Protein AF-A0A820LJ04-F1 (afdb_monomer)

Secondary structure (DSSP, 8-state):
-----HHHHHHHHTTPPPTT-GGGTTS--PPPGGGTT--HHHHHHH-SS--S-------------------

Sequence (71 aa):
MCTLCQKCHDALTKKHIPKFSVANGMWFGDIPAELQGLTIPEEKLISLYRHNSCIIKLQSPFHSATTLQTA

Organism: NCBI:txid433720

Foldseek 3Di:
DDDDDPQCVVCVVVVHHRPCDVVVVNVDDDDPPVRPPDDPVRCQVPDPDHDPDDDDDDDDPPPPPPPPDDD

InterPro domains:
  IPR046700 Domain of unknown function DUF6570 [PF20209] (14-59)

Structure (mmCIF, N/CA/C/O backbone):
data_AF-A0A820LJ04-F1
#
_entry.id   AF-A0A820LJ04-F1
#
loop_
_atom_site.group_PDB
_atom_site.id
_atom_site.type_symbol
_atom_site.label_atom_id
_atom_site.label_alt_id
_atom_site.label_comp_id
_atom_site.label_asym_id
_atom_site.label_entity_id
_atom_site.label_seq_id
_atom_site.pdbx_PDB_ins_code
_atom_site.Cartn_x
_atom_site.Cartn_y
_atom_site.Cartn_z
_atom_site.occupancy
_atom_site.B_iso_or_equiv
_atom_site.auth_seq_id
_atom_site.auth_comp_id
_atom_site.auth_asym_id
_atom_site.auth_atom_id
_atom_site.pdbx_PDB_model_num
ATOM 1 N N . MET A 1 1 ? 20.366 -14.672 -9.590 1.00 46.84 1 MET A N 1
ATOM 2 C CA . MET A 1 1 ? 20.225 -14.294 -11.014 1.00 46.84 1 MET A CA 1
ATOM 3 C C . MET A 1 1 ? 18.806 -13.814 -11.246 1.00 46.84 1 MET A C 1
ATOM 5 O O . MET A 1 1 ? 17.896 -14.451 -10.739 1.00 46.84 1 MET A O 1
ATOM 9 N N . CYS A 1 2 ? 18.624 -12.687 -11.935 1.00 64.00 2 CYS A N 1
ATOM 10 C CA . CYS A 1 2 ? 17.302 -12.133 -12.223 1.00 64.00 2 CYS A CA 1
ATOM 11 C C . CYS A 1 2 ? 16.870 -12.596 -13.621 1.00 64.00 2 CYS A C 1
ATOM 13 O O . CYS A 1 2 ? 17.508 -12.234 -14.608 1.00 64.00 2 CYS A O 1
ATOM 15 N N . THR A 1 3 ? 15.841 -13.435 -13.705 1.00 82.06 3 THR A N 1
ATOM 16 C CA . THR A 1 3 ? 15.246 -13.876 -14.970 1.00 82.06 3 THR A CA 1
ATOM 17 C C . THR A 1 3 ? 14.184 -12.869 -15.398 1.00 82.06 3 THR A C 1
ATOM 19 O O . THR A 1 3 ? 13.145 -12.730 -14.758 1.00 82.06 3 THR A O 1
ATOM 22 N N . LEU A 1 4 ? 14.447 -12.145 -16.487 1.00 85.81 4 LEU A N 1
ATOM 23 C CA . LEU A 1 4 ? 13.493 -11.215 -17.089 1.00 85.81 4 LEU A CA 1
ATOM 24 C C . LEU A 1 4 ? 12.880 -11.824 -18.349 1.00 85.81 4 LEU A C 1
ATOM 26 O O . LEU A 1 4 ? 13.573 -12.464 -19.136 1.00 85.81 4 LEU A O 1
ATOM 30 N N . CYS A 1 5 ? 11.592 -11.579 -18.586 1.00 92.88 5 CYS A N 1
ATOM 31 C CA . CYS A 1 5 ? 11.000 -11.895 -19.882 1.00 92.88 5 CYS A CA 1
ATOM 32 C C . CYS A 1 5 ? 11.474 -10.894 -20.949 1.00 92.88 5 CYS A C 1
ATOM 34 O O . CYS A 1 5 ? 11.772 -9.735 -20.638 1.00 92.88 5 CYS A O 1
ATOM 36 N N . GLN A 1 6 ? 11.471 -11.314 -22.218 1.00 93.31 6 GLN A N 1
ATOM 37 C CA . GLN A 1 6 ? 11.945 -10.488 -23.336 1.00 93.31 6 GLN A CA 1
ATOM 38 C C . GLN A 1 6 ? 11.241 -9.122 -23.402 1.00 93.31 6 GLN A C 1
ATOM 40 O O . GLN A 1 6 ? 11.887 -8.096 -23.565 1.00 93.31 6 GLN A O 1
ATOM 45 N N . LYS A 1 7 ? 9.925 -9.082 -23.156 1.00 93.38 7 LYS A N 1
ATOM 46 C CA . LYS A 1 7 ? 9.132 -7.838 -23.173 1.00 93.38 7 LYS A CA 1
ATOM 47 C C . LYS A 1 7 ? 9.608 -6.818 -22.135 1.00 93.38 7 LYS A C 1
ATOM 49 O O . LYS A 1 7 ? 9.661 -5.624 -22.423 1.00 93.38 7 LYS A O 1
ATOM 54 N N . CYS A 1 8 ? 9.927 -7.279 -20.925 1.00 92.31 8 CYS A N 1
ATOM 55 C CA . CYS A 1 8 ? 10.452 -6.412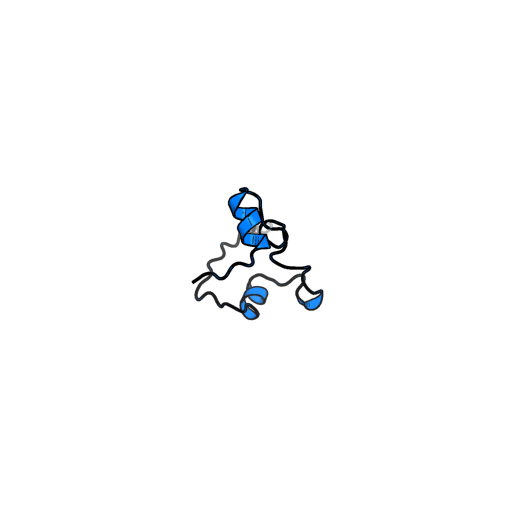 -19.873 1.00 92.31 8 CYS A CA 1
ATOM 56 C C . CYS A 1 8 ? 11.878 -5.970 -20.201 1.00 92.31 8 CYS A C 1
ATOM 58 O O . CYS A 1 8 ? 12.208 -4.809 -19.983 1.00 92.31 8 CYS A O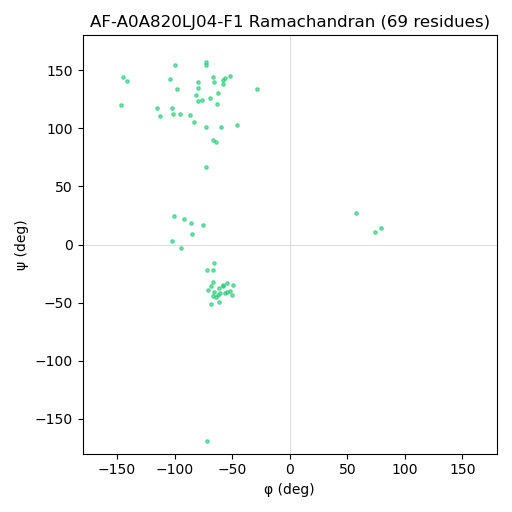 1
ATOM 60 N N . HIS A 1 9 ? 12.695 -6.868 -20.758 1.00 93.50 9 HIS A N 1
ATOM 61 C CA . HIS A 1 9 ? 14.057 -6.548 -21.168 1.00 93.50 9 HIS A CA 1
ATOM 62 C C . HIS A 1 9 ? 14.060 -5.452 -22.242 1.00 93.50 9 HIS A C 1
ATOM 64 O O . HIS A 1 9 ? 14.700 -4.422 -22.060 1.00 93.50 9 HIS A O 1
ATOM 70 N N . ASP A 1 10 ? 13.257 -5.607 -23.296 1.00 94.56 10 ASP A N 1
ATOM 71 C CA . ASP A 1 10 ? 13.163 -4.644 -24.397 1.00 94.56 10 ASP A CA 1
ATOM 72 C C . ASP A 1 10 ? 12.673 -3.263 -23.933 1.00 94.56 10 ASP A C 1
ATOM 74 O O . ASP A 1 10 ? 13.148 -2.235 -24.420 1.00 94.56 10 ASP A O 1
ATOM 78 N N . ALA A 1 11 ? 11.732 -3.218 -22.981 1.00 94.00 11 ALA A N 1
ATOM 79 C CA . ALA A 1 11 ? 11.272 -1.966 -22.382 1.00 94.00 11 ALA A CA 1
ATOM 80 C C . ALA A 1 11 ? 12.402 -1.263 -21.614 1.00 94.00 11 ALA A C 1
ATOM 82 O O . ALA A 1 11 ? 12.624 -0.066 -21.809 1.00 94.00 11 ALA A O 1
ATOM 83 N N . LEU A 1 12 ? 13.158 -2.014 -20.806 1.00 93.25 12 LEU A N 1
ATOM 84 C CA . LEU A 1 12 ? 14.288 -1.483 -20.043 1.00 93.25 12 LEU A CA 1
ATOM 85 C C . LEU A 1 12 ? 15.427 -1.008 -20.948 1.00 93.25 12 LEU A C 1
ATOM 87 O O . LEU A 1 12 ? 15.974 0.067 -20.713 1.00 93.25 12 LEU A O 1
ATOM 91 N N . THR A 1 13 ? 15.753 -1.746 -22.016 1.00 94.88 13 THR A N 1
ATOM 92 C CA . THR A 1 13 ? 16.761 -1.327 -23.005 1.00 94.88 13 THR A CA 1
ATOM 93 C C . THR A 1 13 ? 16.397 0.016 -23.641 1.00 94.88 13 THR A C 1
ATOM 95 O O . THR A 1 13 ? 17.268 0.845 -23.891 1.00 94.88 13 THR A O 1
ATOM 98 N N . LYS A 1 14 ? 15.100 0.275 -23.841 1.00 95.69 14 LYS A N 1
ATOM 99 C CA . LYS A 1 14 ? 14.578 1.544 -24.367 1.00 95.69 14 LYS A CA 1
ATOM 100 C C . LYS A 1 14 ? 14.376 2.625 -23.294 1.00 95.69 14 LYS A C 1
ATOM 102 O O . LYS A 1 14 ? 13.798 3.662 -23.594 1.00 95.69 14 LYS A O 1
ATOM 107 N N . LYS A 1 15 ? 14.840 2.404 -22.057 1.00 93.38 15 LYS A N 1
ATOM 108 C CA . LYS A 1 15 ? 14.645 3.293 -20.893 1.00 93.38 15 LYS A CA 1
ATOM 109 C C . LYS A 1 15 ? 13.172 3.576 -20.555 1.00 93.38 15 LYS A C 1
ATOM 111 O O . LYS A 1 15 ? 12.858 4.609 -19.969 1.00 93.38 15 LYS A O 1
ATOM 116 N N . HIS A 1 16 ? 12.272 2.655 -20.888 1.00 94.81 16 HIS A N 1
ATOM 117 C CA . HIS A 1 16 ? 10.867 2.714 -20.493 1.00 94.81 16 HIS A CA 1
ATOM 118 C C . HIS A 1 16 ? 10.589 1.820 -19.283 1.00 94.81 16 HIS A C 1
ATOM 120 O O . HIS A 1 16 ? 11.261 0.815 -19.048 1.00 94.81 16 HIS A O 1
ATOM 126 N N . ILE A 1 17 ? 9.543 2.168 -18.533 1.00 91.88 17 ILE A N 1
ATOM 127 C CA . ILE A 1 17 ? 9.052 1.356 -17.421 1.00 91.88 17 ILE A CA 1
ATOM 128 C C . ILE A 1 17 ? 8.265 0.162 -17.999 1.00 91.88 17 ILE A C 1
ATOM 130 O O . ILE A 1 17 ? 7.319 0.377 -18.763 1.00 91.88 17 ILE A O 1
ATOM 134 N N . PRO A 1 18 ? 8.613 -1.099 -17.665 1.00 92.94 18 PRO A N 1
ATOM 135 C CA . PRO A 1 18 ? 7.870 -2.270 -18.130 1.00 92.94 18 PRO A CA 1
ATOM 136 C C . PRO A 1 18 ? 6.386 -2.198 -17.756 1.00 92.94 18 PRO A C 1
ATOM 138 O O . PRO A 1 18 ? 6.058 -1.770 -16.655 1.00 92.94 18 PRO A O 1
ATOM 141 N N . LYS A 1 19 ? 5.486 -2.673 -18.630 1.00 88.50 19 LYS A N 1
ATOM 142 C CA . LYS A 1 19 ? 4.021 -2.551 -18.455 1.00 88.50 19 LYS A CA 1
ATOM 143 C C . LYS A 1 19 ? 3.520 -3.013 -17.078 1.00 88.50 19 LYS A C 1
ATOM 145 O O . LYS A 1 19 ? 2.721 -2.315 -16.467 1.00 88.50 19 LYS A O 1
ATOM 150 N N . PHE A 1 20 ? 4.021 -4.146 -16.58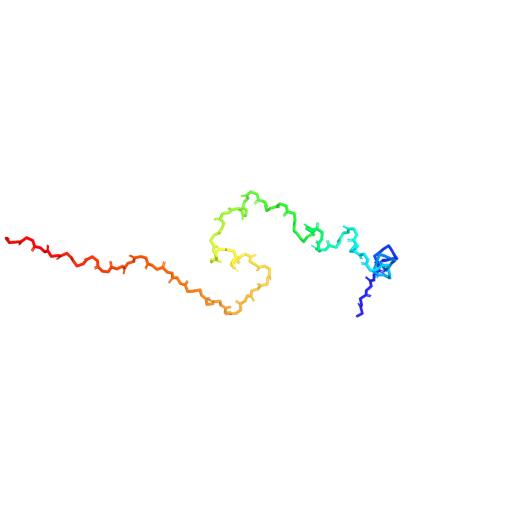9 1.00 85.69 20 PHE A N 1
ATOM 151 C CA . PHE A 1 20 ? 3.655 -4.730 -15.289 1.00 85.69 20 PHE A CA 1
ATOM 152 C C . PHE A 1 20 ? 4.690 -4.443 -14.197 1.00 85.69 20 PHE A C 1
ATOM 154 O O . PHE A 1 20 ? 4.847 -5.213 -13.256 1.00 85.69 20 PHE A O 1
ATOM 161 N N . SER A 1 21 ? 5.458 -3.366 -14.352 1.00 86.25 21 SER A N 1
ATOM 162 C CA . SER A 1 21 ? 6.373 -2.923 -13.312 1.00 86.25 21 SER A CA 1
ATOM 163 C C . SER A 1 21 ? 5.593 -2.436 -12.100 1.00 86.25 21 SER A C 1
ATOM 165 O O . SER A 1 21 ? 4.585 -1.741 -12.230 1.00 86.25 21 SER A O 1
ATOM 167 N N . VAL A 1 22 ? 6.148 -2.708 -10.926 1.00 83.50 22 VAL A N 1
ATOM 168 C CA . VAL A 1 22 ? 5.744 -2.134 -9.641 1.00 83.50 22 VAL A CA 1
ATOM 169 C C . VAL A 1 22 ? 5.620 -0.602 -9.712 1.00 83.50 22 VAL A C 1
ATOM 171 O O . VAL A 1 22 ? 4.707 -0.026 -9.128 1.00 83.50 22 VAL A O 1
ATOM 174 N N . ALA A 1 23 ? 6.476 0.056 -10.503 1.00 84.62 23 ALA A N 1
ATOM 175 C CA . ALA A 1 23 ? 6.450 1.507 -10.715 1.00 84.62 23 ALA A CA 1
ATOM 176 C C . ALA A 1 23 ? 5.188 2.025 -11.438 1.00 84.62 23 ALA A C 1
ATOM 178 O O . ALA A 1 23 ? 4.907 3.215 -11.374 1.00 84.62 23 ALA A O 1
ATOM 179 N N . ASN A 1 24 ? 4.410 1.152 -12.089 1.00 86.56 24 ASN A N 1
ATOM 180 C CA . ASN A 1 24 ? 3.130 1.501 -12.717 1.00 86.56 24 ASN A CA 1
ATOM 181 C C . ASN A 1 24 ? 1.932 1.305 -11.770 1.00 86.56 24 ASN A C 1
ATOM 183 O O . ASN A 1 24 ? 0.816 1.092 -12.235 1.00 86.56 24 ASN A O 1
ATOM 187 N N . GLY A 1 25 ? 2.151 1.296 -10.451 1.00 80.38 25 GLY A N 1
ATOM 188 C CA . GLY A 1 25 ? 1.090 1.043 -9.470 1.00 80.38 25 GLY A CA 1
ATOM 189 C C . GLY A 1 25 ? 0.646 -0.421 -9.399 1.00 80.38 25 GLY A C 1
ATOM 190 O O . GLY A 1 25 ? -0.330 -0.731 -8.735 1.00 80.38 25 GLY A O 1
ATOM 191 N N . MET A 1 26 ? 1.381 -1.338 -10.038 1.00 82.38 26 MET A N 1
ATOM 192 C CA . MET A 1 26 ? 1.105 -2.783 -10.024 1.00 82.38 26 MET A CA 1
ATOM 193 C C . MET A 1 26 ? 1.720 -3.489 -8.804 1.00 82.38 26 MET A C 1
ATOM 195 O O . MET A 1 26 ? 1.938 -4.697 -8.840 1.00 82.38 26 MET A O 1
ATOM 199 N N . TRP A 1 27 ? 2.078 -2.745 -7.749 1.00 74.06 27 TRP A N 1
ATOM 200 C CA . TRP A 1 27 ? 2.679 -3.332 -6.546 1.00 74.06 27 TRP A CA 1
ATOM 201 C C . TRP A 1 27 ? 1.655 -4.193 -5.804 1.00 74.06 27 TRP A C 1
ATOM 203 O O . TRP A 1 27 ? 1.908 -5.357 -5.502 1.00 74.06 27 TRP A O 1
ATOM 213 N N . PHE A 1 28 ? 0.485 -3.624 -5.546 1.00 71.19 28 PHE A N 1
ATOM 214 C CA . PHE A 1 28 ? -0.594 -4.254 -4.806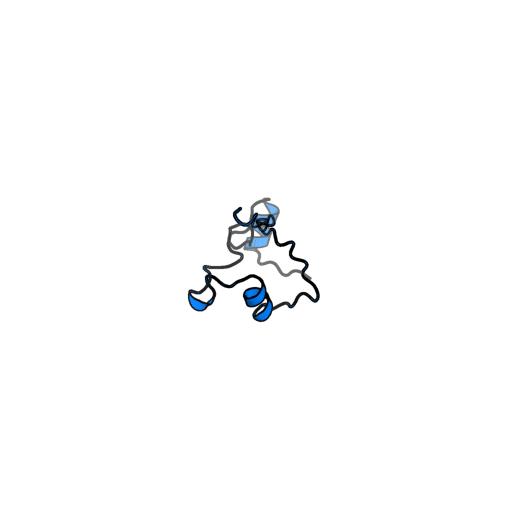 1.00 71.19 28 PHE A CA 1
ATOM 215 C C . PHE A 1 28 ? -1.905 -3.859 -5.481 1.00 71.19 28 PHE A C 1
ATOM 217 O O . PHE A 1 28 ? -2.037 -2.730 -5.952 1.00 71.19 28 PHE A O 1
ATOM 224 N N . GLY A 1 29 ? -2.843 -4.800 -5.582 1.00 77.31 29 GLY A N 1
ATOM 225 C CA . GLY A 1 29 ? -4.214 -4.469 -5.964 1.00 77.31 29 GLY A CA 1
ATOM 226 C C . GLY A 1 29 ? -4.933 -3.733 -4.835 1.00 77.31 29 GLY A C 1
ATOM 227 O O . GLY A 1 29 ? -4.324 -3.357 -3.831 1.00 77.31 29 GLY A O 1
ATOM 228 N N . ASP A 1 30 ? -6.244 -3.576 -4.982 1.00 82.94 30 ASP A N 1
ATOM 229 C CA . ASP A 1 30 ? -7.075 -3.049 -3.905 1.00 82.94 30 ASP A CA 1
ATOM 230 C C . ASP A 1 30 ? -6.953 -3.919 -2.647 1.00 82.94 30 ASP A C 1
ATOM 232 O O . ASP A 1 30 ? -6.867 -5.150 -2.713 1.00 82.94 30 ASP A O 1
ATOM 236 N N . ILE A 1 31 ? -6.943 -3.265 -1.485 1.00 83.44 31 ILE A N 1
ATOM 237 C CA . ILE A 1 31 ? -6.917 -3.952 -0.195 1.00 83.44 31 ILE A CA 1
ATOM 238 C C . ILE A 1 31 ? -8.279 -4.647 -0.006 1.00 83.44 31 ILE A C 1
ATOM 240 O O . ILE A 1 31 ? -9.306 -3.963 -0.089 1.00 83.44 31 ILE A O 1
ATOM 244 N N . PRO A 1 32 ? -8.318 -5.971 0.259 1.00 89.38 32 PRO A N 1
ATOM 245 C CA . PRO A 1 32 ? -9.557 -6.694 0.551 1.00 89.38 32 PRO A CA 1
ATOM 246 C C . PRO A 1 32 ? -10.358 -6.013 1.659 1.00 89.38 32 PRO A C 1
ATOM 248 O O . PRO A 1 32 ? -9.760 -5.473 2.589 1.00 89.38 32 PRO A O 1
ATOM 251 N N . ALA A 1 33 ? -11.690 -6.050 1.588 1.00 90.56 33 ALA A N 1
ATOM 252 C CA . ALA A 1 33 ? -12.564 -5.352 2.536 1.00 90.56 33 ALA A CA 1
ATOM 253 C C . ALA A 1 33 ? -12.274 -5.727 4.001 1.00 90.56 33 ALA A C 1
ATOM 255 O O . ALA A 1 33 ? -12.355 -4.890 4.892 1.00 90.56 33 ALA A O 1
ATOM 256 N N . GLU A 1 34 ? -11.867 -6.970 4.235 1.00 89.38 34 GLU A N 1
ATOM 257 C CA . GLU A 1 34 ? -11.532 -7.529 5.542 1.00 89.38 34 GLU A CA 1
ATOM 258 C C . GLU A 1 34 ? -10.215 -6.985 6.112 1.00 89.38 34 GLU A C 1
ATOM 260 O O . GLU A 1 34 ? -9.988 -7.049 7.317 1.00 89.38 34 GLU A O 1
ATOM 265 N N . LEU A 1 35 ? -9.335 -6.476 5.247 1.00 89.50 35 LEU A N 1
ATOM 266 C CA . LEU A 1 35 ? -8.031 -5.922 5.609 1.00 89.50 35 LEU A CA 1
ATOM 267 C C . LEU A 1 35 ? -8.027 -4.386 5.607 1.00 89.50 35 LEU A C 1
ATOM 269 O O . LEU A 1 35 ? -6.984 -3.771 5.826 1.00 89.50 35 LEU 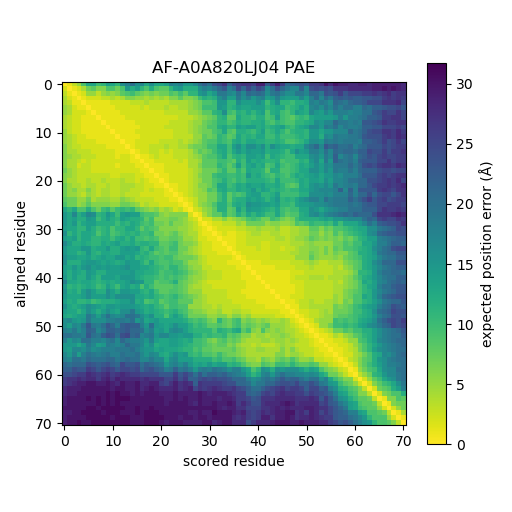A O 1
ATOM 273 N N . GLN A 1 36 ? -9.173 -3.753 5.350 1.00 91.06 36 GLN A N 1
ATOM 274 C CA . GLN A 1 36 ? -9.311 -2.302 5.398 1.00 91.06 36 GLN A CA 1
ATOM 275 C C . GLN A 1 36 ? -9.461 -1.818 6.846 1.00 91.06 36 GLN A C 1
ATOM 277 O O . GLN A 1 36 ? -10.174 -2.415 7.648 1.00 91.06 36 GLN A O 1
ATOM 282 N N . GLY A 1 37 ? -8.815 -0.696 7.175 1.00 92.44 37 GLY A N 1
ATOM 283 C CA . GLY A 1 37 ? -8.985 -0.024 8.470 1.00 92.44 37 GLY A CA 1
ATOM 284 C C . GLY A 1 37 ? -8.215 -0.638 9.642 1.00 92.44 37 GLY A C 1
ATOM 285 O O . GLY A 1 37 ? -8.495 -0.291 10.787 1.00 92.44 37 GLY A O 1
ATOM 286 N N . LEU A 1 38 ? -7.246 -1.515 9.375 1.00 92.81 38 LEU A N 1
ATOM 287 C CA . LEU A 1 38 ? -6.375 -2.064 10.408 1.00 92.81 38 L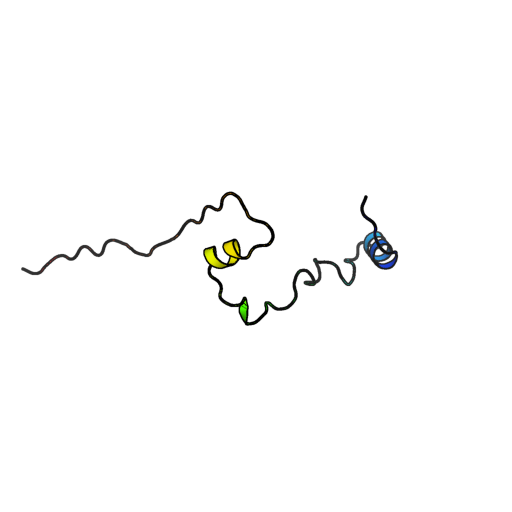EU A CA 1
ATOM 288 C C . LEU A 1 38 ? -5.494 -0.970 11.026 1.00 92.81 38 LEU A C 1
ATOM 290 O O . LEU A 1 38 ? -4.964 -0.088 10.352 1.00 92.81 38 LEU A O 1
ATOM 294 N N . THR A 1 39 ? -5.313 -1.042 12.336 1.00 90.94 39 THR A N 1
ATOM 295 C CA . THR A 1 39 ? -4.340 -0.228 13.060 1.00 90.94 39 THR A CA 1
ATOM 296 C C . THR A 1 39 ? -2.918 -0.721 12.780 1.00 90.94 39 THR A C 1
ATOM 298 O O . THR A 1 39 ? -2.690 -1.891 12.473 1.00 90.94 39 THR A O 1
ATOM 301 N N . ILE A 1 40 ? -1.918 0.152 12.952 1.00 87.88 40 ILE A N 1
ATOM 302 C CA . ILE A 1 40 ? -0.502 -0.209 12.740 1.00 87.88 40 ILE A CA 1
ATOM 303 C C . ILE A 1 40 ? -0.088 -1.483 13.519 1.00 87.88 40 ILE A C 1
ATOM 305 O O . ILE A 1 40 ? 0.653 -2.303 12.968 1.00 87.88 40 ILE A O 1
ATOM 309 N N . PRO A 1 41 ? -0.523 -1.703 14.780 1.00 88.19 41 PRO A N 1
ATOM 310 C CA . PRO A 1 41 ? -0.288 -2.973 15.466 1.00 88.19 41 PRO A CA 1
ATOM 311 C C . PRO A 1 41 ? -0.942 -4.181 14.780 1.00 88.19 41 PRO A C 1
ATOM 313 O O . PRO A 1 41 ? -0.298 -5.221 14.657 1.00 88.19 41 PRO A O 1
ATOM 316 N N . GLU A 1 42 ? -2.188 -4.057 14.319 1.00 91.06 42 GLU A N 1
ATOM 317 C CA . GLU A 1 42 ? -2.935 -5.144 13.671 1.00 91.06 42 GLU A CA 1
ATOM 318 C C . GLU A 1 42 ? -2.309 -5.542 12.331 1.00 91.06 42 GLU A C 1
ATOM 320 O O . GLU A 1 42 ? -2.070 -6.727 12.096 1.00 91.06 42 GLU A O 1
ATOM 325 N N . GLU A 1 43 ? -1.929 -4.567 11.499 1.00 90.12 43 GLU A N 1
ATOM 326 C CA . GLU A 1 43 ? -1.202 -4.814 10.247 1.00 90.12 43 GLU A CA 1
ATOM 327 C C . GLU A 1 43 ? 0.095 -5.601 10.491 1.00 90.12 43 GLU A C 1
ATOM 329 O O . GLU A 1 43 ? 0.425 -6.547 9.769 1.00 90.12 43 GLU A O 1
ATOM 334 N N . LYS A 1 44 ? 0.833 -5.259 11.555 1.00 88.56 44 LYS A N 1
ATOM 335 C CA . LYS A 1 44 ? 2.074 -5.956 11.926 1.00 88.56 44 LYS A CA 1
ATOM 336 C C . LYS A 1 44 ? 1.845 -7.395 12.369 1.00 88.56 44 LYS A C 1
ATOM 338 O O . LYS A 1 44 ? 2.714 -8.235 12.130 1.00 88.56 44 LYS A O 1
ATOM 343 N N . LEU A 1 45 ? 0.712 -7.696 13.004 1.00 89.19 45 LEU A N 1
ATOM 344 C CA . LEU A 1 45 ? 0.386 -9.056 13.438 1.00 89.19 45 LEU A CA 1
ATOM 345 C C . LEU A 1 45 ? 0.129 -9.994 12.256 1.00 89.19 45 LEU A C 1
ATOM 347 O O . LEU A 1 45 ? 0.526 -11.159 12.322 1.00 89.19 45 LEU A O 1
ATOM 351 N N . ILE A 1 46 ? -0.479 -9.488 11.181 1.00 89.94 46 ILE A N 1
ATOM 352 C CA . ILE A 1 46 ? -0.804 -10.268 9.976 1.00 89.94 46 ILE A CA 1
ATOM 353 C C . ILE A 1 46 ? 0.262 -10.176 8.871 1.00 89.94 46 ILE A C 1
ATOM 355 O O . ILE A 1 46 ? 0.141 -10.825 7.834 1.00 89.94 46 ILE A O 1
ATOM 359 N N . SER A 1 47 ? 1.315 -9.381 9.074 1.00 87.69 47 SER A N 1
ATOM 360 C CA . SER A 1 47 ? 2.374 -9.176 8.084 1.00 87.69 47 SER A CA 1
ATOM 361 C C . SER A 1 47 ? 3.118 -10.473 7.759 1.00 87.69 47 SER A C 1
ATOM 363 O O . SER A 1 47 ? 3.621 -11.158 8.653 1.00 87.69 47 SER A O 1
ATOM 365 N N . LEU A 1 48 ? 3.275 -10.766 6.461 1.00 87.00 48 LEU A N 1
ATOM 366 C CA . LEU A 1 48 ? 4.073 -11.905 5.981 1.00 87.00 48 LEU A CA 1
ATOM 367 C C . LEU A 1 48 ? 5.529 -11.832 6.464 1.00 87.00 48 LEU A C 1
ATOM 369 O O . LEU A 1 48 ? 6.134 -12.853 6.787 1.00 87.00 48 LEU A O 1
ATOM 373 N N . TYR A 1 49 ? 6.077 -10.618 6.548 1.00 85.25 49 TYR A N 1
ATOM 374 C CA . TYR A 1 49 ? 7.426 -10.357 7.037 1.00 85.25 49 TYR A CA 1
ATOM 375 C C . TYR A 1 49 ? 7.357 -9.597 8.358 1.00 85.25 49 TYR A C 1
ATOM 377 O O . TYR A 1 49 ? 6.986 -8.425 8.402 1.00 85.25 49 TYR A O 1
ATOM 385 N N . ARG A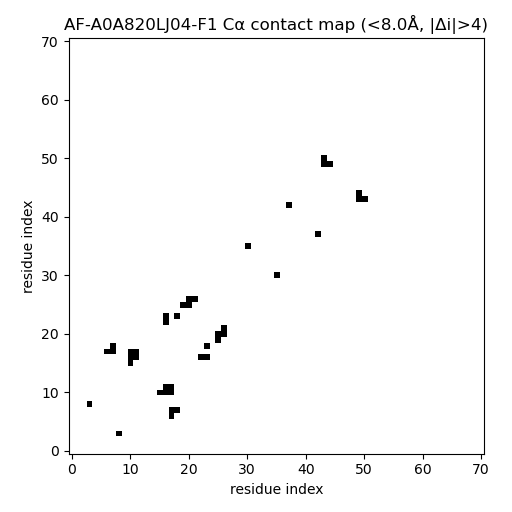 1 50 ? 7.733 -10.265 9.450 1.00 81.25 50 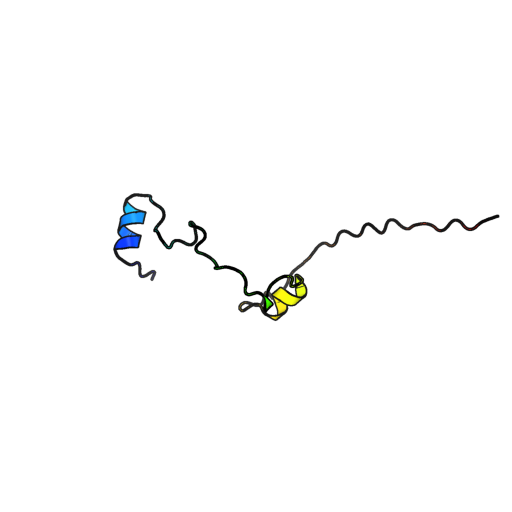ARG A N 1
ATOM 386 C CA . ARG A 1 50 ? 7.752 -9.657 10.782 1.00 81.25 50 ARG A CA 1
ATOM 387 C C . ARG A 1 50 ? 9.004 -8.808 10.959 1.00 81.25 50 ARG A C 1
ATOM 389 O O . ARG A 1 50 ? 10.125 -9.292 10.823 1.00 81.25 50 ARG A O 1
ATOM 396 N N . HIS A 1 51 ? 8.817 -7.535 11.282 1.00 79.00 51 HIS A N 1
ATOM 397 C CA . HIS A 1 51 ? 9.909 -6.688 11.748 1.00 79.00 51 HIS A CA 1
ATOM 398 C C . HIS A 1 51 ? 10.136 -6.943 13.238 1.00 79.00 51 HIS A C 1
ATOM 400 O O . HIS A 1 51 ? 9.194 -6.869 14.023 1.00 79.00 51 HIS A O 1
ATOM 406 N N . ASN A 1 52 ? 11.384 -7.212 13.629 1.00 77.38 52 ASN A N 1
ATOM 407 C CA . ASN A 1 52 ? 11.741 -7.462 15.031 1.00 77.38 52 ASN A CA 1
ATOM 408 C C . ASN A 1 52 ? 11.570 -6.218 15.918 1.00 77.38 52 ASN A C 1
ATOM 410 O O . ASN A 1 52 ? 11.423 -6.342 17.130 1.00 77.38 52 ASN A O 1
ATOM 414 N N . SER A 1 53 ? 11.582 -5.020 15.330 1.00 83.50 53 SER A N 1
ATOM 415 C CA . SER A 1 53 ? 11.351 -3.767 16.043 1.00 83.50 53 SER A CA 1
ATOM 416 C C . SER A 1 53 ? 10.585 -2.764 15.179 1.00 83.50 53 SER A C 1
ATOM 418 O O . SER A 1 53 ? 10.756 -2.685 13.962 1.00 83.50 53 SER A O 1
ATOM 420 N N . CYS A 1 54 ? 9.708 -1.989 15.816 1.00 82.00 54 CYS A N 1
ATOM 421 C CA . CYS A 1 54 ? 9.080 -0.820 15.219 1.00 82.00 54 CYS A CA 1
ATOM 422 C C . CYS A 1 54 ? 8.856 0.233 16.299 1.00 82.00 54 CYS A C 1
ATOM 424 O O . CYS A 1 54 ? 8.172 -0.024 17.286 1.00 82.00 54 CYS A O 1
ATOM 426 N N . ILE A 1 55 ? 9.457 1.403 16.106 1.00 87.88 55 ILE A N 1
ATOM 427 C CA . ILE A 1 55 ? 9.352 2.530 17.028 1.00 87.88 55 ILE A CA 1
ATOM 428 C C . ILE A 1 55 ? 8.355 3.510 16.425 1.00 87.88 55 ILE A C 1
ATOM 430 O O . ILE A 1 55 ? 8.584 4.039 15.339 1.00 87.88 55 ILE A O 1
ATOM 434 N N . ILE A 1 56 ? 7.251 3.743 17.129 1.00 83.81 56 ILE A N 1
ATOM 435 C CA . ILE A 1 56 ? 6.200 4.666 16.703 1.00 83.81 56 ILE A CA 1
ATOM 436 C C . ILE A 1 56 ? 6.159 5.806 17.714 1.00 83.81 56 ILE A C 1
ATOM 438 O O . ILE A 1 56 ? 5.894 5.591 18.896 1.00 83.81 56 ILE A O 1
ATOM 442 N N . LYS A 1 57 ? 6.432 7.030 17.254 1.00 86.75 57 LYS A N 1
ATOM 443 C CA . LYS A 1 57 ? 6.281 8.230 18.076 1.00 86.75 57 LYS A CA 1
ATOM 444 C C . LYS A 1 57 ? 4.823 8.669 18.034 1.00 86.75 57 LYS A C 1
ATOM 446 O O . LYS A 1 57 ? 4.372 9.222 17.035 1.00 86.75 57 LYS A O 1
ATOM 451 N N . LEU A 1 58 ? 4.102 8.433 19.121 1.00 83.44 58 LEU A N 1
ATOM 452 C CA . LEU A 1 58 ? 2.737 8.920 19.275 1.00 83.44 58 LEU A CA 1
ATOM 453 C C . LEU A 1 58 ? 2.761 10.394 19.690 1.00 83.44 58 LEU A C 1
ATOM 455 O O . LEU A 1 58 ? 3.532 10.790 20.566 1.00 83.44 58 LEU A O 1
ATOM 459 N N . GLN A 1 59 ? 1.922 11.210 19.057 1.00 81.50 59 GLN A N 1
ATOM 460 C CA . GLN A 1 59 ? 1.648 12.571 19.505 1.00 81.50 59 GLN A CA 1
ATOM 461 C C . GLN A 1 59 ? 0.306 12.561 20.232 1.00 81.50 59 GLN A C 1
ATOM 463 O O . GLN A 1 59 ? -0.728 12.324 19.615 1.00 81.50 59 GLN A O 1
ATOM 468 N N . SER A 1 60 ? 0.319 12.792 21.544 1.00 75.62 60 SER A N 1
ATOM 469 C CA . SER A 1 60 ? -0.909 12.993 22.310 1.00 75.62 60 SER A CA 1
ATOM 470 C C . SER A 1 60 ? -1.160 14.491 22.490 1.00 75.62 60 SER A C 1
ATOM 472 O O . SER A 1 60 ? -0.246 15.183 22.941 1.00 75.62 60 SER A O 1
ATOM 474 N N . PRO A 1 61 ? -2.382 14.999 22.275 1.00 66.44 61 PRO A N 1
ATOM 475 C CA . PRO A 1 61 ? -2.756 16.353 22.675 1.00 66.44 61 PRO A CA 1
ATOM 476 C C . PRO A 1 61 ? -2.986 16.485 24.192 1.00 66.44 61 PRO A C 1
ATOM 478 O O . PRO A 1 61 ? -3.597 17.455 24.628 1.00 66.44 61 PRO A O 1
ATOM 481 N N . PHE A 1 62 ? -2.509 15.537 25.010 1.00 59.94 62 PHE A N 1
ATOM 482 C CA . PHE A 1 62 ? -2.602 15.600 26.468 1.00 59.94 62 PHE A CA 1
ATOM 483 C C . PHE A 1 62 ? -1.618 16.644 27.022 1.00 59.94 62 PHE A C 1
ATOM 485 O O . PHE A 1 62 ? -0.643 16.3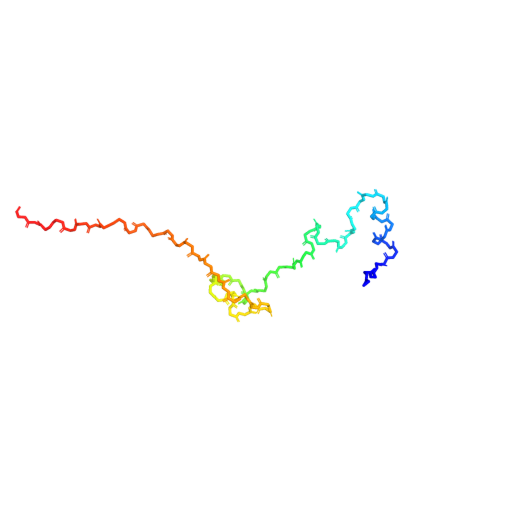29 27.698 1.00 59.94 62 PHE A O 1
ATOM 492 N N . HIS A 1 63 ? -1.867 17.917 26.714 1.00 59.28 63 HIS A N 1
ATOM 493 C CA . HIS A 1 63 ? -1.524 18.983 27.636 1.00 59.28 63 HIS A CA 1
ATOM 494 C C . HIS A 1 63 ? -2.371 18.744 28.880 1.00 59.28 63 HIS A C 1
ATOM 496 O O . HIS A 1 63 ? -3.595 18.666 28.796 1.00 59.28 63 HIS A O 1
ATOM 502 N N . SER A 1 64 ? -1.711 18.565 30.016 1.00 52.00 64 SER A N 1
ATOM 503 C CA . SER A 1 64 ? -2.321 18.504 31.335 1.00 52.00 64 SER A CA 1
ATOM 504 C C . SER A 1 64 ? -3.328 19.645 31.483 1.00 52.00 64 SER A C 1
ATOM 506 O O . SER A 1 64 ? -2.958 20.798 31.695 1.00 52.00 64 SER A O 1
ATOM 508 N N . ALA A 1 65 ? -4.617 19.327 31.362 1.00 53.59 65 ALA A N 1
ATOM 509 C CA . ALA A 1 65 ? -5.671 20.169 31.885 1.00 53.59 65 ALA A CA 1
ATOM 510 C C . ALA A 1 65 ? -5.516 20.127 33.407 1.00 53.59 65 ALA A C 1
ATOM 512 O O . ALA A 1 65 ? -6.017 19.230 34.080 1.00 53.59 65 ALA A O 1
ATOM 513 N N . THR A 1 66 ? -4.721 21.054 33.939 1.00 53.09 66 THR A N 1
ATOM 514 C CA . THR A 1 66 ? -4.707 21.375 35.359 1.00 53.09 66 THR A CA 1
ATOM 515 C C . THR A 1 66 ? -6.116 21.829 35.711 1.00 53.09 66 THR A C 1
ATOM 517 O O . THR A 1 66 ? -6.513 22.953 35.409 1.00 53.09 66 THR A O 1
ATOM 520 N N . THR A 1 67 ? -6.890 20.934 36.314 1.00 56.59 67 THR A N 1
ATOM 521 C CA . THR A 1 67 ? -8.160 21.243 36.959 1.00 56.59 67 THR A CA 1
ATOM 522 C C . THR A 1 67 ? -7.863 22.167 38.140 1.00 56.59 67 THR A C 1
ATOM 524 O O . THR A 1 67 ? -7.601 21.702 39.247 1.00 56.59 67 THR A O 1
ATOM 527 N N . LEU A 1 68 ? -7.841 23.484 37.920 1.00 51.03 68 LEU A N 1
ATOM 528 C CA . LEU A 1 68 ? -7.939 24.440 39.019 1.00 51.03 68 LEU A CA 1
ATOM 529 C C . LEU A 1 68 ? -9.386 24.403 39.514 1.00 51.03 68 LEU A C 1
ATOM 531 O O . LEU A 1 68 ? -10.301 24.915 38.871 1.00 51.03 68 LEU A O 1
ATOM 535 N N . GLN A 1 69 ? -9.570 23.697 40.628 1.00 56.91 69 GLN A N 1
ATOM 536 C CA . GLN A 1 69 ? -10.785 23.690 41.424 1.00 56.91 69 GLN A CA 1
ATOM 537 C C . GLN A 1 69 ? -11.132 25.110 41.896 1.00 56.91 69 GLN A C 1
ATOM 539 O O . GLN A 1 69 ? -10.275 25.875 42.330 1.00 56.91 69 GLN A O 1
ATOM 544 N N . THR A 1 70 ? -12.427 25.389 41.801 1.00 42.31 70 THR A N 1
ATOM 545 C CA . THR A 1 70 ? -13.234 26.392 42.503 1.00 42.31 70 THR A CA 1
ATOM 546 C C . THR A 1 70 ? -12.744 26.787 43.902 1.00 42.31 70 THR A C 1
ATOM 548 O O . THR A 1 70 ? -12.549 25.910 44.746 1.00 42.31 70 THR A O 1
ATOM 551 N N . ALA A 1 71 ? -12.710 28.099 44.158 1.00 40.88 71 ALA A N 1
ATOM 552 C CA . ALA A 1 71 ? -12.975 28.737 45.449 1.00 40.88 71 ALA A CA 1
ATOM 553 C C . ALA A 1 71 ? -13.754 30.036 45.200 1.00 40.88 71 ALA A C 1
ATOM 555 O O . ALA A 1 71 ? -13.389 30.745 44.234 1.00 40.88 71 ALA A O 1
#

Mean predicted aligned error: 12.68 Å

pLDDT: mean 81.15, std 14.16, range [40.88, 95.69]

Solvent-accessible surface area (backbone atoms only — not comparable to full-atom values): 5101 Å² total; per-residue (Å²): 136,88,89,72,55,68,72,47,46,57,28,46,77,70,76,42,82,34,88,81,29,53,91,68,62,58,68,62,77,84,76,54,82,88,66,56,87,63,48,76,70,55,50,54,74,72,39,93,72,73,70,96,73,85,91,78,89,80,86,73,90,78,67,81,78,76,79,79,76,89,130

Radius of gyration: 23.55 Å; Cα contacts (8 Å, |Δi|>4): 21; chains: 1; bounding box: 34×43×70 Å